Protein AF-0000000070114169 (afdb_homodimer)

Secondary structure (DSSP, 8-state):
---EEEHHHHHHHHTS-HHHHHHHTTSTTSPPPSEEETTEEEEEHHHHHHHHHHH-HHHHT----/---EEEHHHHHHHHTS-HHHHHHHTTSTTSPPPSEEETTEEEEEHHHHHHHHHHH-HHHHT----

pLDDT: mean 92.72, std 13.17, range [38.22, 98.69]

Solvent-accessible surface area (backbone atoms only — not comparable to full-atom values): 7632 Å² total; per-residue (Å²): 131,78,57,69,29,39,51,62,52,46,5,60,72,69,71,50,51,52,69,54,29,53,56,53,62,67,37,92,86,43,66,75,63,61,43,79,45,94,88,42,51,30,27,44,41,68,55,52,50,53,49,30,51,71,76,35,44,78,60,62,56,66,51,90,114,130,77,59,69,29,38,52,61,53,47,5,61,72,70,71,48,52,52,70,53,29,53,55,52,62,68,37,90,86,44,66,75,62,62,43,80,44,95,90,44,52,30,28,44,40,68,54,52,51,54,49,32,52,72,76,35,46,80,60,62,60,67,51,91,114

Orga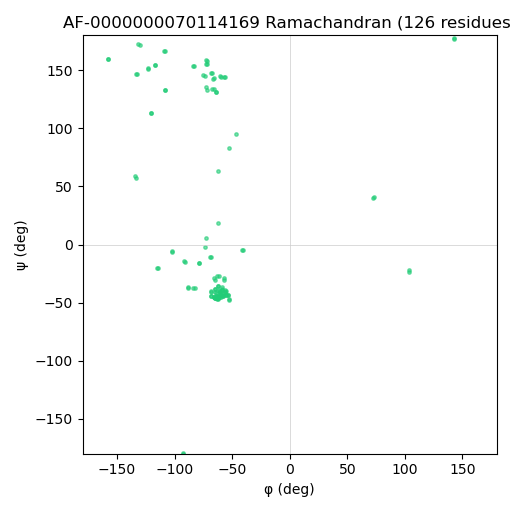nism: Actinoplanes teichomyceticus (NCBI:txid1867)

Nearest PDB structures (foldseek):
  7lwr-assembly1_A  TM=7.086E-01  e=3.289E-01  Enterobacteria phage P21
  5d90-assembly2_C  TM=6.264E-01  e=2.029E-01  Haemophilus influenzae Rd KW20
  1j9i-assembly1_A  TM=6.510E-01  e=3.525E-01  Lambdavirus lambda
  7lwr-assembly2_B  TM=7.042E-01  e=5.333E-01  Enterobacteria phage P21
  1j9i-assembly1_B  TM=6.145E-01  e=3.777E-01  Lambdavirus lambda

Structure (mmCIF, N/CA/C/O backbone):
data_AF-0000000070114169-model_v1
#
loop_
_entity.id
_entity.type
_entity.pdbx_description
1 polymer 'AlpA family transcriptional regulator'
#
loop_
_atom_site.group_PDB
_atom_site.id
_atom_site.type_symbol
_atom_site.label_atom_id
_atom_site.label_alt_id
_atom_site.label_comp_id
_atom_site.label_asym_id
_atom_site.label_entity_id
_atom_site.label_seq_id
_atom_site.pdbx_PDB_ins_code
_atom_site.Cartn_x
_atom_site.Cartn_y
_atom_site.Cartn_z
_atom_site.occupancy
_atom_site.B_iso_or_equiv
_atom_site.auth_seq_id
_atom_site.auth_comp_id
_atom_site.auth_asym_id
_atom_site.auth_atom_id
_atom_site.pdbx_PDB_model_num
ATOM 1 N N . MET A 1 1 ? 4.023 7.637 -12.648 1 55.97 1 MET A N 1
ATOM 2 C CA . MET A 1 1 ? 3.352 6.707 -11.742 1 55.97 1 MET A CA 1
ATOM 3 C C . MET A 1 1 ? 3.188 7.32 -10.359 1 55.97 1 MET A C 1
ATOM 5 O O . MET A 1 1 ? 4.02 8.125 -9.922 1 55.97 1 MET A O 1
ATOM 9 N N . GLY A 1 2 ? 1.934 7.406 -9.852 1 72.5 2 GLY A N 1
ATOM 10 C CA . GLY A 1 2 ? 1.705 8.258 -8.695 1 72.5 2 GLY A CA 1
ATOM 11 C C . GLY A 1 2 ? 2.26 7.68 -7.406 1 72.5 2 GLY A C 1
ATOM 12 O O . GLY A 1 2 ? 2.361 6.457 -7.262 1 72.5 2 GLY A O 1
ATOM 13 N N . ARG A 1 3 ? 2.9 8.469 -6.648 1 92.12 3 ARG A N 1
ATOM 14 C CA . ARG A 1 3 ? 3.447 8.117 -5.344 1 92.12 3 ARG A CA 1
ATOM 15 C C . ARG A 1 3 ? 2.344 8.031 -4.293 1 92.12 3 ARG A C 1
ATOM 17 O O . ARG A 1 3 ? 1.305 8.68 -4.422 1 92.12 3 ARG A O 1
ATOM 24 N N . LEU A 1 4 ? 2.584 7.027 -3.301 1 97.69 4 LEU A N 1
ATOM 25 C CA . LEU A 1 4 ? 1.597 6.82 -2.246 1 97.69 4 LEU A CA 1
ATOM 26 C C . LEU A 1 4 ? 2.193 7.129 -0.876 1 97.69 4 LEU A C 1
ATOM 28 O O . LEU A 1 4 ? 3.412 7.074 -0.699 1 97.69 4 LEU A O 1
ATOM 32 N N . TYR A 1 5 ? 1.341 7.4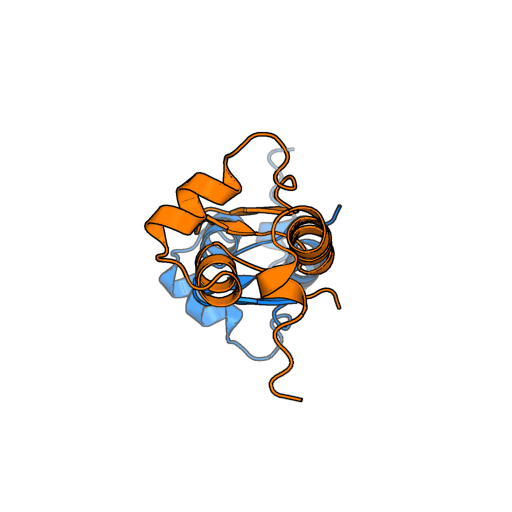77 0.004 1 98.06 5 TYR A N 1
ATOM 33 C CA . TYR A 1 5 ? 1.646 7.508 1.43 1 98.06 5 TYR A CA 1
ATOM 34 C C . TYR A 1 5 ? 0.933 6.383 2.166 1 98.06 5 TYR A C 1
ATOM 36 O O . TYR A 1 5 ? -0.234 6.09 1.89 1 98.06 5 TYR A O 1
ATOM 44 N N . GLY A 1 6 ? 1.632 5.719 2.971 1 98.38 6 GLY A N 1
ATOM 45 C CA . GLY A 1 6 ? 0.99 5.066 4.102 1 98.38 6 GLY A CA 1
ATOM 46 C C . GLY A 1 6 ? 0.99 5.914 5.359 1 98.38 6 GLY A C 1
ATOM 47 O O . GLY A 1 6 ? 1.474 7.051 5.348 1 98.38 6 GLY A O 1
ATOM 48 N N . THR A 1 7 ? 0.431 5.371 6.395 1 98.38 7 THR A N 1
ATOM 49 C CA . THR A 1 7 ? 0.332 6.09 7.66 1 98.38 7 THR A CA 1
ATOM 50 C C . THR A 1 7 ? 1.716 6.488 8.164 1 98.38 7 THR A C 1
ATOM 52 O O . THR A 1 7 ? 1.898 7.586 8.695 1 98.38 7 THR A O 1
ATOM 55 N N . SER A 1 8 ? 2.678 5.621 8.016 1 98.62 8 SER A N 1
ATOM 56 C CA . SER A 1 8 ? 4.027 5.926 8.477 1 98.62 8 SER A CA 1
ATOM 57 C C . SER A 1 8 ? 4.625 7.09 7.691 1 98.62 8 SER A C 1
ATOM 59 O O . SER A 1 8 ? 5.293 7.953 8.266 1 98.62 8 SER A O 1
ATOM 61 N N . GLU A 1 9 ? 4.508 7.094 6.43 1 98.5 9 GLU A N 1
ATOM 62 C CA . GLU A 1 9 ? 5 8.188 5.598 1 98.5 9 GLU A CA 1
ATOM 63 C C . GLU A 1 9 ? 4.312 9.508 5.953 1 98.5 9 GLU A C 1
ATOM 65 O O . GLU A 1 9 ? 4.949 10.562 5.969 1 98.5 9 GLU A O 1
ATOM 70 N N . ILE A 1 10 ? 3.008 9.422 6.195 1 98.5 10 ILE A N 1
ATOM 71 C CA . ILE A 1 10 ? 2.256 10.609 6.59 1 98.5 10 ILE A CA 1
ATOM 72 C C . ILE A 1 10 ? 2.789 11.133 7.918 1 98.5 10 ILE A C 1
ATOM 74 O O . ILE A 1 10 ? 2.967 12.344 8.086 1 98.5 10 ILE A O 1
ATOM 78 N N . ALA A 1 11 ? 2.986 10.219 8.844 1 98.69 11 ALA A N 1
ATOM 79 C CA . ALA A 1 11 ? 3.553 10.602 10.133 1 98.69 11 ALA A CA 1
ATOM 80 C C . ALA A 1 11 ? 4.855 11.375 9.953 1 98.69 11 ALA A C 1
ATOM 82 O O . ALA A 1 11 ? 5.031 12.453 10.531 1 98.69 11 ALA A O 1
ATOM 83 N N . ASP A 1 12 ? 5.738 10.883 9.125 1 98.25 12 ASP A N 1
ATOM 84 C CA . ASP A 1 12 ? 7.027 11.516 8.852 1 98.25 12 ASP A CA 1
ATOM 85 C C . ASP A 1 12 ? 6.84 12.883 8.195 1 98.25 12 ASP A C 1
ATOM 87 O O . ASP A 1 12 ? 7.504 13.852 8.57 1 98.25 12 ASP A O 1
ATOM 91 N N . ARG A 1 13 ? 5.965 12.953 7.242 1 97.44 13 ARG A N 1
ATOM 92 C CA . ARG A 1 13 ? 5.707 14.188 6.508 1 97.44 13 ARG A CA 1
ATOM 93 C C . ARG A 1 13 ? 5.18 15.273 7.441 1 97.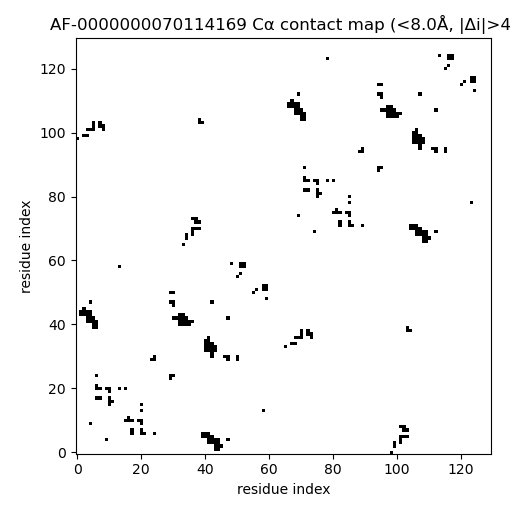44 13 ARG A C 1
ATOM 95 O O . ARG A 1 13 ? 5.531 16.453 7.297 1 97.44 13 ARG A O 1
ATOM 102 N N . LEU A 1 14 ? 4.398 14.867 8.414 1 97.62 14 LEU A N 1
ATOM 103 C CA . LEU A 1 14 ? 3.748 15.812 9.312 1 97.62 14 LEU A CA 1
ATOM 104 C C . LEU A 1 14 ? 4.613 16.062 10.547 1 97.62 14 LEU A C 1
ATOM 106 O O . LEU A 1 14 ? 4.348 17 11.312 1 97.62 14 LEU A O 1
ATOM 110 N N . GLY A 1 15 ? 5.598 15.211 10.734 1 97.75 15 GLY A N 1
ATOM 111 C CA . GLY A 1 15 ? 6.43 15.352 11.914 1 97.75 15 GLY A CA 1
ATOM 112 C C . GLY A 1 15 ? 5.727 14.938 13.195 1 97.75 15 GLY A C 1
ATOM 113 O O . GLY A 1 15 ? 5.855 15.602 14.227 1 97.75 15 GLY A O 1
ATOM 114 N N . VAL A 1 16 ? 4.996 13.891 13.07 1 98.12 16 VAL A N 1
ATOM 115 C CA . VAL A 1 16 ? 4.25 13.391 14.219 1 98.12 16 VAL A CA 1
ATOM 116 C C . VAL A 1 16 ? 4.496 11.891 14.383 1 98.12 16 VAL A C 1
ATOM 118 O O . VAL A 1 16 ? 5.117 11.258 13.523 1 98.12 16 VAL A O 1
ATOM 121 N N . THR A 1 17 ? 4.016 11.312 15.508 1 98.38 17 THR A N 1
ATOM 122 C CA . THR A 1 17 ? 4.113 9.875 15.734 1 98.38 17 THR A CA 1
ATOM 123 C C . THR A 1 17 ? 3.141 9.117 14.828 1 98.38 17 THR A C 1
ATOM 125 O O . THR A 1 17 ? 2.172 9.695 14.328 1 98.38 17 THR A O 1
ATOM 128 N N . ARG A 1 18 ? 3.354 7.98 14.594 1 98.06 18 ARG A N 1
ATOM 129 C CA . ARG A 1 18 ? 2.455 7.137 13.812 1 98.06 18 ARG A CA 1
ATOM 130 C C . ARG A 1 18 ? 1.069 7.074 14.445 1 98.06 18 ARG A C 1
ATOM 132 O O . ARG A 1 18 ? 0.06 7.008 13.742 1 98.06 18 ARG A O 1
ATOM 139 N N . GLN A 1 19 ? 1.031 7.055 15.742 1 98.62 19 GLN A N 1
ATOM 140 C CA . GLN A 1 19 ? -0.252 7.051 16.438 1 98.62 19 GLN A CA 1
ATOM 141 C C . GLN A 1 19 ? -1.058 8.305 16.109 1 98.62 19 GLN A C 1
ATOM 143 O O . GLN A 1 19 ? -2.264 8.227 15.867 1 98.62 19 GLN A O 1
ATOM 148 N N . ARG A 1 20 ? -0.375 9.375 16.156 1 98.62 20 ARG A N 1
ATOM 149 C CA . ARG A 1 20 ? -1.05 10.633 15.852 1 98.62 20 ARG A CA 1
ATOM 150 C C . ARG A 1 20 ? -1.495 10.68 14.391 1 98.62 20 ARG A C 1
ATOM 152 O O . ARG A 1 20 ? -2.594 11.148 14.086 1 98.62 20 ARG A O 1
ATOM 159 N N . ALA A 1 21 ? -0.626 10.289 13.523 1 98.56 21 ALA A N 1
ATOM 160 C CA . ALA A 1 21 ? -1.001 10.211 12.117 1 98.56 21 ALA A CA 1
ATOM 161 C C . ALA A 1 21 ? -2.256 9.359 11.93 1 98.56 21 ALA A C 1
ATOM 163 O O . ALA A 1 21 ? -3.115 9.688 11.109 1 98.56 21 ALA A O 1
ATOM 164 N N . HIS A 1 22 ? -2.314 8.25 12.617 1 98.19 22 HIS A N 1
ATOM 165 C CA . HIS A 1 22 ? -3.484 7.383 12.562 1 98.19 22 HIS A CA 1
ATOM 166 C C . HIS A 1 22 ? -4.754 8.148 12.922 1 98.19 22 HIS A C 1
ATOM 168 O O . HIS A 1 22 ? -5.785 7.988 12.266 1 98.19 22 HIS A O 1
ATOM 174 N N . VAL A 1 23 ? -4.715 8.953 13.938 1 98.44 23 VAL A N 1
ATOM 175 C CA . VAL A 1 23 ? -5.848 9.766 14.375 1 98.44 23 VAL A CA 1
ATOM 176 C C . VAL A 1 23 ? -6.195 10.789 13.297 1 98.44 23 VAL A C 1
ATOM 178 O O . VAL A 1 23 ? -7.363 10.961 12.945 1 98.44 23 VAL A O 1
ATOM 181 N N . ILE A 1 24 ? -5.191 11.438 12.781 1 98.44 24 ILE A N 1
ATOM 182 C CA . ILE A 1 24 ? -5.367 12.516 11.805 1 98.44 24 ILE A CA 1
ATOM 183 C C . ILE A 1 24 ? -6.023 11.969 10.547 1 98.44 24 ILE A C 1
ATOM 185 O O . ILE A 1 24 ? -6.973 12.555 10.023 1 98.44 24 ILE A O 1
ATOM 189 N N . THR A 1 25 ? -5.559 10.789 10.047 1 98.31 25 THR A N 1
ATOM 190 C CA . THR A 1 25 ? -6.043 10.234 8.789 1 98.31 25 THR A CA 1
ATOM 191 C C . THR A 1 25 ? -7.492 9.766 8.922 1 98.31 25 THR A C 1
ATOM 193 O O . THR A 1 25 ? -8.148 9.461 7.926 1 98.31 25 THR A O 1
ATOM 196 N N . ARG A 1 26 ? -7.992 9.719 10.07 1 97.56 26 ARG A N 1
ATOM 197 C CA . ARG A 1 26 ? -9.359 9.25 10.297 1 97.56 26 ARG A CA 1
ATOM 198 C C . ARG A 1 26 ? -10.305 10.43 10.523 1 97.56 26 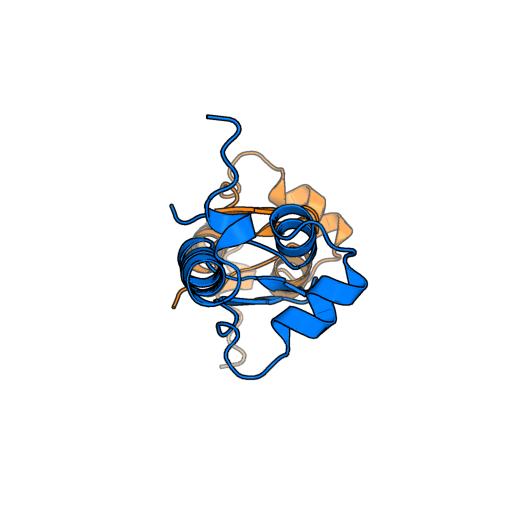ARG A C 1
ATOM 200 O O . ARG A 1 26 ? -11.516 10.242 10.641 1 97.56 26 ARG A O 1
ATOM 207 N N . GLN A 1 27 ? -9.82 11.594 10.594 1 96.94 27 GLN A N 1
ATOM 208 C CA . GLN A 1 27 ? -10.641 12.773 10.836 1 96.94 27 GLN A CA 1
ATOM 209 C C . GLN A 1 27 ? -11.477 13.133 9.609 1 96.94 27 GLN A C 1
ATOM 211 O O . GLN A 1 27 ? -11.062 12.867 8.477 1 96.94 27 GLN A O 1
ATOM 216 N N . LYS A 1 28 ? -12.602 13.844 9.969 1 96.69 28 LYS A N 1
ATOM 217 C CA . LYS A 1 28 ? -13.406 14.398 8.883 1 96.69 28 LYS A CA 1
ATOM 218 C C . LYS A 1 28 ? -12.609 15.438 8.094 1 96.69 28 LYS A C 1
ATOM 220 O O . LYS A 1 28 ? -11.938 16.281 8.68 1 96.69 28 LYS A O 1
ATOM 225 N N . GLY A 1 29 ? -12.57 15.375 6.789 1 97.06 29 GLY A N 1
ATOM 226 C CA . GLY A 1 29 ? -11.867 16.328 5.949 1 97.06 29 GLY A CA 1
ATOM 227 C C . GLY A 1 29 ? -10.562 15.797 5.398 1 97.06 29 GLY A C 1
ATOM 228 O O . GLY A 1 29 ? -10.008 16.344 4.445 1 97.06 29 GLY A O 1
ATOM 229 N N . PHE A 1 30 ? -10.102 14.789 6.152 1 98.62 30 PHE A N 1
ATOM 230 C CA . PHE A 1 30 ? -8.93 14.148 5.574 1 98.62 30 PHE A CA 1
ATOM 231 C C . PHE A 1 30 ? -9.289 13.398 4.301 1 98.62 30 PHE A C 1
ATOM 233 O O . PHE A 1 30 ? -10.383 12.828 4.199 1 98.62 30 PHE A O 1
ATOM 240 N N . PRO A 1 31 ? -8.367 13.352 3.383 1 98 31 PRO A N 1
ATOM 241 C CA . PRO A 1 31 ? -8.656 12.664 2.121 1 98 31 PRO A CA 1
ATOM 242 C C . PRO A 1 31 ? -9.07 11.211 2.32 1 98 31 PRO A C 1
ATOM 244 O O . PRO A 1 31 ? -8.539 10.531 3.201 1 98 31 PRO A O 1
ATOM 247 N N . GLU A 1 32 ? -9.953 10.789 1.519 1 97.06 32 GLU A N 1
ATOM 248 C CA . GLU A 1 32 ? -10.258 9.359 1.516 1 97.06 32 GLU A CA 1
ATOM 249 C C . GLU A 1 32 ? -9.062 8.547 1.02 1 97.06 32 GLU A C 1
ATOM 251 O O . GLU A 1 32 ? -8.352 8.969 0.109 1 97.06 32 GLU A O 1
ATOM 256 N N . PRO A 1 33 ? -8.891 7.359 1.65 1 97.06 33 PRO A N 1
ATOM 257 C CA . PRO A 1 33 ? -7.793 6.523 1.152 1 97.06 33 PRO A CA 1
ATOM 258 C C . PRO A 1 33 ? -7.961 6.145 -0.318 1 97.06 33 PRO A C 1
ATOM 260 O O . PRO A 1 33 ? -9.086 5.973 -0.79 1 97.06 33 PRO A O 1
ATOM 263 N N . TYR A 1 34 ? -6.836 6.078 -0.993 1 95.5 34 TYR A N 1
ATOM 264 C CA . TYR A 1 34 ? -6.785 5.551 -2.352 1 95.5 34 TYR A CA 1
ATOM 265 C C . TYR A 1 34 ? -7.152 4.074 -2.375 1 95.5 34 TYR A C 1
ATOM 267 O O . TYR A 1 34 ? -7.84 3.613 -3.289 1 95.5 34 TYR A O 1
ATOM 275 N N . ASP A 1 35 ? -6.719 3.301 -1.363 1 96.19 35 ASP A N 1
ATOM 276 C CA . ASP A 1 35 ? -7.039 1.889 -1.174 1 96.19 35 ASP A CA 1
ATOM 277 C C . ASP A 1 35 ? -6.855 1.474 0.284 1 96.19 35 ASP A C 1
ATOM 279 O O . ASP A 1 35 ? -6.18 2.164 1.05 1 96.19 35 ASP A O 1
ATOM 283 N N . GLU A 1 36 ? -7.512 0.359 0.624 1 96.81 36 GLU A N 1
ATOM 284 C CA . GLU A 1 36 ? -7.391 -0.257 1.942 1 96.81 36 GLU A CA 1
ATOM 285 C C . GLU A 1 36 ? -6.863 -1.685 1.839 1 96.81 36 GLU A C 1
ATOM 287 O O . GLU A 1 36 ? -7.559 -2.576 1.345 1 96.81 36 GLU A O 1
ATOM 292 N N . LEU A 1 37 ? -5.66 -1.862 2.354 1 97.19 37 LEU A N 1
ATOM 293 C CA . LEU A 1 37 ? -4.996 -3.16 2.295 1 97.19 37 LEU A CA 1
ATOM 294 C C . LEU A 1 37 ? -4.945 -3.807 3.674 1 97.19 37 LEU A C 1
ATOM 296 O O . LEU A 1 37 ? -5.156 -3.137 4.688 1 97.19 37 LEU A O 1
ATOM 300 N N . VAL A 1 38 ? -4.633 -5.062 3.684 1 97.12 38 VAL A N 1
ATOM 301 C CA . VAL A 1 38 ? -4.461 -5.781 4.941 1 97.12 38 VAL A CA 1
ATOM 302 C C . VAL A 1 38 ? -3.422 -5.066 5.805 1 97.12 38 VAL A C 1
ATOM 304 O O . VAL A 1 38 ? -3.615 -4.902 7.012 1 97.12 38 VAL A O 1
ATOM 307 N N . MET A 1 39 ? -2.379 -4.578 5.203 1 96.38 39 MET A N 1
ATOM 308 C CA . MET A 1 39 ? -1.284 -3.949 5.934 1 96.38 39 MET A CA 1
ATOM 309 C C . MET A 1 39 ? -1.648 -2.525 6.34 1 96.38 39 MET A C 1
ATOM 311 O O . MET A 1 39 ? -0.953 -1.907 7.148 1 96.38 39 MET A O 1
ATOM 315 N N . GLY A 1 40 ? -2.695 -1.982 5.723 1 96.69 40 GLY A N 1
ATOM 316 C CA . GLY A 1 40 ? -3.133 -0.641 6.074 1 96.69 40 GLY A CA 1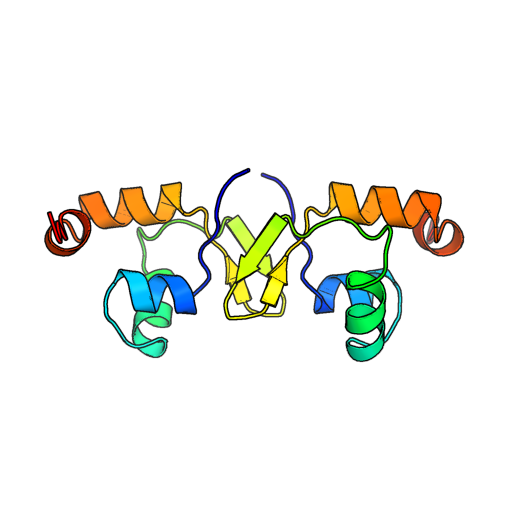
ATOM 317 C C . GLY A 1 40 ? -3.617 0.161 4.883 1 96.69 40 GLY A C 1
ATOM 318 O O . GLY A 1 40 ? -3.531 -0.3 3.74 1 96.69 40 GLY A O 1
ATOM 319 N N . SER A 1 41 ? -4.066 1.335 5.137 1 97.5 41 SER A N 1
ATOM 320 C CA . SER A 1 41 ? -4.578 2.229 4.102 1 97.5 41 SER A CA 1
ATOM 321 C C . SER A 1 41 ? -3.447 2.994 3.422 1 97.5 41 SER A C 1
ATOM 323 O O . SER A 1 41 ? -2.4 3.234 4.031 1 97.5 41 SER A O 1
ATOM 325 N N . VAL A 1 42 ? -3.719 3.373 2.16 1 97.94 42 VAL A N 1
ATOM 326 C CA . VAL A 1 42 ? -2.758 4.168 1.404 1 97.94 42 VAL A CA 1
ATOM 327 C C . VAL A 1 42 ? -3.471 5.34 0.73 1 97.94 42 VAL A C 1
ATOM 329 O O . VAL A 1 42 ? -4.652 5.242 0.395 1 97.94 42 VAL A O 1
ATOM 332 N N . TRP A 1 43 ? -2.793 6.41 0.614 1 98.12 43 TRP A N 1
ATOM 333 C CA . TRP A 1 43 ? -3.311 7.641 0.022 1 98.12 43 TRP A CA 1
ATOM 334 C C . TRP A 1 43 ? -2.438 8.094 -1.144 1 98.12 43 TRP A C 1
ATOM 336 O O . TRP A 1 43 ? -1.224 7.875 -1.138 1 98.12 43 TRP A O 1
ATOM 346 N N . ARG A 1 44 ? -3.08 8.773 -2.092 1 97 44 ARG A N 1
ATOM 347 C CA . ARG A 1 44 ? -2.273 9.492 -3.07 1 97 44 ARG A CA 1
ATOM 348 C C . ARG A 1 44 ? -1.494 10.625 -2.412 1 97 44 ARG A C 1
ATOM 350 O O . ARG A 1 44 ? -2.053 11.398 -1.627 1 97 44 ARG A O 1
ATOM 357 N N . VAL A 1 45 ? -0.247 10.672 -2.781 1 97.44 45 VAL A N 1
ATOM 358 C CA . VAL A 1 45 ? 0.574 11.75 -2.229 1 97.44 45 VAL A CA 1
ATOM 359 C C . VAL A 1 45 ? -0.06 13.102 -2.549 1 97.44 45 VAL A C 1
ATOM 361 O O . VAL A 1 45 ? -0.138 13.977 -1.684 1 97.44 45 VAL A O 1
ATOM 364 N N . GLU A 1 46 ? -0.564 13.227 -3.754 1 96.81 46 GLU A N 1
ATOM 365 C CA . GLU A 1 46 ? -1.123 14.5 -4.203 1 96.81 46 GLU A CA 1
ATOM 366 C C . GLU A 1 46 ? -2.305 14.922 -3.334 1 96.81 46 GLU A C 1
ATOM 368 O O . GLU A 1 46 ? -2.48 16.109 -3.049 1 96.81 46 GLU A O 1
ATOM 373 N N . ASP A 1 47 ? -3.084 13.992 -2.979 1 97.25 47 ASP A N 1
ATOM 374 C CA . ASP A 1 47 ? -4.262 14.289 -2.168 1 97.25 47 ASP A CA 1
ATOM 375 C C . ASP A 1 47 ? -3.865 14.727 -0.762 1 97.25 47 ASP A C 1
ATOM 377 O O . ASP A 1 47 ? -4.414 15.695 -0.23 1 97.25 47 ASP A O 1
ATOM 381 N N . VAL A 1 48 ? -2.916 14.008 -0.198 1 98 48 VAL A N 1
ATOM 382 C CA . VAL A 1 48 ? -2.482 14.32 1.159 1 98 48 VAL A CA 1
ATOM 383 C C . VAL A 1 48 ? -1.747 15.656 1.171 1 98 48 VAL A C 1
ATOM 385 O O . VAL A 1 48 ? -1.952 16.484 2.068 1 98 48 VAL A O 1
ATOM 388 N N . GLU A 1 49 ? -0.927 15.898 0.161 1 97.5 49 GLU A N 1
ATOM 389 C CA . GLU A 1 49 ? -0.202 17.172 0.085 1 97.5 49 GLU A CA 1
ATOM 390 C C . GLU A 1 49 ? -1.159 18.344 -0.084 1 97.5 49 GLU A C 1
ATOM 392 O O . GLU A 1 49 ? -0.928 19.422 0.465 1 97.5 49 GLU A O 1
ATOM 397 N N . ALA A 1 50 ? -2.18 18.203 -0.903 1 97.75 50 ALA A N 1
ATOM 398 C CA . ALA A 1 50 ? -3.191 19.25 -1.042 1 97.75 50 ALA A CA 1
ATOM 399 C C . ALA A 1 50 ? -3.846 19.562 0.301 1 97.75 50 ALA A C 1
ATOM 401 O O . ALA A 1 50 ? -4.062 20.719 0.636 1 97.75 50 ALA A O 1
ATOM 402 N N . TRP A 1 51 ? -4.18 18.5 1.024 1 98.5 51 TRP A N 1
ATOM 403 C CA . TRP A 1 51 ? -4.75 18.656 2.357 1 98.5 51 TRP A CA 1
ATOM 404 C C . TRP A 1 51 ? -3.787 19.391 3.283 1 98.5 51 TRP A C 1
ATOM 406 O O . TRP A 1 51 ? -4.195 20.266 4.043 1 98.5 51 TRP A O 1
ATOM 416 N N . ILE A 1 52 ? -2.51 19.062 3.248 1 97.38 52 ILE A N 1
ATOM 417 C CA . ILE A 1 52 ? -1.506 19.688 4.102 1 97.38 52 ILE A CA 1
ATOM 418 C C . ILE A 1 52 ? -1.416 21.188 3.781 1 97.38 52 ILE A C 1
ATOM 420 O O . ILE A 1 52 ? -1.374 22.016 4.688 1 97.38 52 ILE A O 1
ATOM 424 N N . ARG A 1 53 ? -1.355 21.516 2.504 1 96.81 53 ARG A N 1
ATOM 425 C CA . ARG A 1 53 ? -1.266 22.906 2.088 1 96.81 53 ARG A CA 1
ATOM 426 C C . ARG A 1 53 ? -2.436 23.719 2.637 1 96.81 53 ARG A C 1
ATOM 428 O O . ARG A 1 53 ? -2.273 24.891 3 1 96.81 53 ARG A O 1
ATOM 435 N N . GLU A 1 54 ? -3.545 23.062 2.807 1 96.62 54 GLU A N 1
ATOM 436 C CA . GLU A 1 54 ? -4.762 23.75 3.24 1 96.62 54 GLU A CA 1
ATOM 437 C C . GLU A 1 54 ? -4.844 23.812 4.762 1 96.62 54 GLU A C 1
ATOM 439 O O . GLU A 1 54 ? -5.254 24.828 5.32 1 96.62 54 GLU A O 1
ATOM 444 N N . HIS A 1 55 ? -4.406 22.75 5.441 1 96.06 55 HIS A N 1
ATOM 445 C CA . HIS A 1 55 ? -4.734 22.625 6.859 1 96.06 55 HIS A CA 1
ATOM 446 C C . HIS A 1 55 ? -3.484 22.719 7.727 1 96.06 55 HIS A C 1
ATOM 448 O O . HIS A 1 55 ? -3.578 22.922 8.938 1 96.06 55 HIS A O 1
ATOM 454 N N . ARG A 1 56 ? -2.381 22.469 7.074 1 94.25 56 ARG A N 1
ATOM 455 C CA . ARG A 1 56 ? -1.094 22.547 7.758 1 94.25 56 ARG A CA 1
ATOM 456 C C . ARG A 1 56 ? -0.072 23.312 6.93 1 94.25 56 ARG A C 1
ATOM 458 O O . ARG A 1 56 ? 1.01 22.797 6.637 1 94.25 56 ARG A O 1
ATOM 465 N N . PRO A 1 57 ? -0.365 24.516 6.633 1 93.31 57 PRO A N 1
ATOM 466 C CA . PRO A 1 57 ? 0.475 25.266 5.699 1 93.31 57 PRO A CA 1
ATOM 467 C C . PRO A 1 57 ? 1.896 25.469 6.219 1 93.31 57 PRO A C 1
ATOM 469 O O . PRO A 1 57 ? 2.836 25.594 5.426 1 93.31 57 PRO A O 1
ATOM 472 N N . GLU A 1 58 ? 2.07 25.484 7.523 1 92.88 58 GLU A N 1
ATOM 473 C CA . GLU A 1 58 ? 3.396 25.641 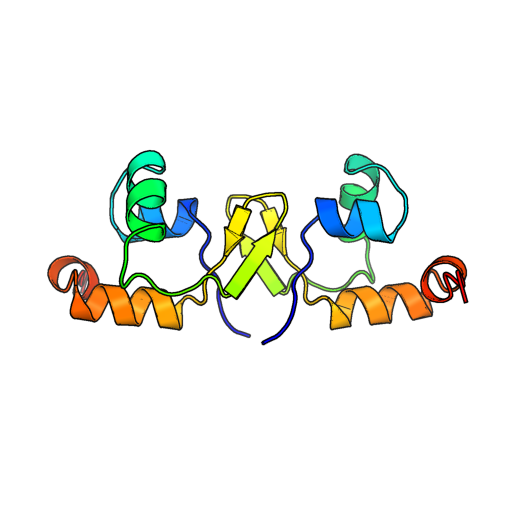8.109 1 92.88 58 GLU A CA 1
ATOM 474 C C . GLU A 1 58 ? 4.301 24.453 7.777 1 92.88 58 GLU A C 1
ATOM 476 O O . GLU A 1 58 ? 5.527 24.594 7.777 1 92.88 58 GLU A O 1
ATOM 481 N N . ILE A 1 59 ? 3.701 23.375 7.629 1 91.19 59 ILE A N 1
ATOM 482 C CA . ILE A 1 59 ? 4.434 22.156 7.305 1 91.19 59 ILE A CA 1
ATOM 483 C C . ILE A 1 59 ? 4.703 22.094 5.801 1 91.19 59 ILE A C 1
ATOM 485 O O . ILE A 1 59 ? 5.766 21.641 5.371 1 91.19 59 ILE A O 1
ATOM 489 N N . ALA A 1 60 ? 3.711 22.562 4.949 1 87.69 60 ALA A N 1
ATOM 490 C CA . ALA A 1 60 ? 3.814 22.5 3.492 1 87.69 60 ALA A CA 1
ATOM 491 C C . ALA A 1 60 ? 5.047 23.25 2.996 1 87.69 60 ALA A C 1
ATOM 493 O O . ALA A 1 60 ? 5.684 22.828 2.023 1 87.69 60 ALA A O 1
ATOM 494 N N . GLU A 1 61 ? 5.176 24.438 3.658 1 74.88 61 GLU A N 1
ATOM 495 C CA . GLU A 1 61 ? 6.27 25.328 3.285 1 74.88 61 GLU A CA 1
ATOM 496 C C . GLU A 1 61 ? 7.613 24.797 3.766 1 74.88 61 GLU A C 1
ATOM 498 O O . GLU A 1 61 ? 8.625 25.484 3.713 1 74.88 61 GLU A O 1
ATOM 503 N N . ASP A 1 62 ? 7.766 23.625 4.332 1 55.5 62 ASP A N 1
ATOM 504 C CA . ASP A 1 62 ? 9.062 23.359 4.938 1 55.5 62 ASP A CA 1
ATOM 505 C C . ASP A 1 62 ? 10.203 23.75 3.998 1 55.5 62 ASP A C 1
ATOM 507 O O . ASP A 1 62 ? 10.414 23.125 2.963 1 55.5 62 ASP A O 1
ATOM 511 N N . PRO A 1 63 ? 10.672 24.938 4.195 1 51.84 63 PRO A N 1
ATOM 512 C CA . PRO A 1 63 ? 11.742 25.734 3.59 1 51.84 63 PRO A CA 1
ATOM 513 C C . PRO A 1 63 ? 13.125 25.109 3.773 1 51.84 63 PRO A C 1
ATOM 515 O O . PRO A 1 63 ? 13.625 25.031 4.898 1 51.84 63 PRO A O 1
ATOM 518 N N . GLU A 1 64 ? 13.516 24.062 4.035 1 49.09 64 GLU A N 1
ATOM 519 C CA . GLU A 1 64 ? 14.969 24.188 3.998 1 49.09 64 GLU A CA 1
ATOM 520 C C . GLU A 1 64 ? 15.422 25.031 2.805 1 49.09 64 GLU A C 1
ATOM 522 O O . GLU A 1 64 ? 16.609 25.281 2.631 1 49.09 64 GLU A O 1
ATOM 527 N N . SER A 1 65 ? 14.492 25.516 1.824 1 38.22 65 SER A N 1
ATOM 528 C CA . SER A 1 65 ? 15.125 26.547 1.009 1 38.22 65 SER A CA 1
ATOM 529 C C . SER A 1 65 ? 15.18 27.875 1.753 1 38.22 65 SER A C 1
ATOM 531 O O . SER A 1 65 ? 14.25 28.219 2.48 1 38.22 65 SER A O 1
ATOM 533 N N . MET B 1 1 ? -10.688 4.281 -9.883 1 55.41 1 MET B N 1
ATOM 534 C CA . MET B 1 1 ? -9.508 4.348 -9.031 1 55.41 1 MET B CA 1
ATOM 535 C C . MET B 1 1 ? -8.859 2.975 -8.898 1 55.41 1 MET B C 1
ATOM 537 O O . MET B 1 1 ? -9.547 1.953 -8.922 1 55.41 1 MET B O 1
ATOM 541 N N . GLY B 1 2 ? -7.57 2.867 -9.273 1 71.88 2 GLY B N 1
ATOM 542 C CA . GLY B 1 2 ? -7.016 1.535 -9.461 1 71.88 2 GLY B CA 1
ATOM 543 C C . GLY B 1 2 ? -6.801 0.795 -8.148 1 71.88 2 GLY B C 1
ATOM 544 O O . GLY B 1 2 ? -6.574 1.416 -7.109 1 71.88 2 GLY B O 1
ATOM 545 N N . ARG B 1 3 ? -7.215 -0.393 -8.086 1 92.06 3 ARG B N 1
ATOM 546 C CA . ARG B 1 3 ? -7.035 -1.28 -6.941 1 92.06 3 ARG B CA 1
ATOM 547 C C . ARG B 1 3 ? -5.594 -1.765 -6.844 1 92.06 3 ARG B C 1
ATOM 549 O O . ARG B 1 3 ? -4.891 -1.844 -7.852 1 92.06 3 ARG B O 1
ATOM 556 N N . LEU B 1 4 ? -5.137 -1.929 -5.496 1 97.69 4 LEU B N 1
ATOM 557 C CA . LEU B 1 4 ? -3.766 -2.371 -5.254 1 97.69 4 LEU B CA 1
ATOM 558 C C . LEU B 1 4 ? -3.748 -3.721 -4.543 1 97.69 4 LEU B C 1
ATOM 560 O O . LEU B 1 4 ? -4.715 -4.086 -3.869 1 97.69 4 LEU B O 1
ATOM 564 N N . TYR B 1 5 ? -2.699 -4.406 -4.742 1 98 5 TYR B N 1
ATOM 565 C CA . TYR B 1 5 ? -2.346 -5.562 -3.924 1 98 5 TYR B CA 1
ATOM 566 C C . TYR B 1 5 ? -1.152 -5.246 -3.029 1 98 5 TYR B C 1
ATOM 568 O O . TYR B 1 5 ? -0.193 -4.605 -3.465 1 98 5 TYR B O 1
ATOM 576 N N . GLY B 1 6 ? -1.268 -5.582 -1.829 1 98.31 6 GLY B N 1
ATOM 577 C CA . GLY B 1 6 ? -0.069 -5.875 -1.059 1 98.31 6 GLY B CA 1
ATOM 578 C C . GLY B 1 6 ? 0.301 -7.348 -1.068 1 98.31 6 GLY B C 1
ATOM 579 O O . GLY B 1 6 ? -0.371 -8.156 -1.708 1 98.31 6 GLY B O 1
ATOM 580 N N . THR B 1 7 ? 1.374 -7.66 -0.373 1 98.38 7 THR B N 1
ATOM 581 C CA . THR B 1 7 ? 1.86 -9.031 -0.328 1 98.38 7 THR B CA 1
ATOM 582 C C . THR B 1 7 ? 0.792 -9.969 0.235 1 98.38 7 THR B C 1
ATOM 584 O O . THR B 1 7 ? 0.628 -11.094 -0.244 1 98.38 7 THR B O 1
ATOM 587 N N . SER B 1 8 ? 0.081 -9.516 1.234 1 98.62 8 SER B N 1
ATOM 588 C CA . SER B 1 8 ? -0.962 -10.352 1.823 1 98.62 8 SER B CA 1
ATOM 589 C C . SER B 1 8 ? -2.08 -10.625 0.823 1 98.62 8 SER B C 1
ATOM 591 O O . SER B 1 8 ? -2.594 -11.742 0.754 1 98.62 8 SER B O 1
ATOM 593 N N . GLU B 1 9 ? -2.549 -9.664 0.134 1 98.44 9 GLU B N 1
ATOM 594 C CA . GLU B 1 9 ? -3.58 -9.836 -0.884 1 98.44 9 GLU B CA 1
ATOM 595 C C . GLU B 1 9 ? -3.107 -10.773 -1.991 1 98.44 9 GLU B C 1
ATOM 597 O O . GLU B 1 9 ? -3.883 -11.594 -2.494 1 98.44 9 GLU B O 1
ATOM 602 N N . ILE B 1 10 ? -1.835 -10.617 -2.385 1 98.5 10 ILE B N 1
ATOM 603 C CA . ILE B 1 10 ? -1.263 -11.492 -3.404 1 98.5 10 ILE B CA 1
ATOM 604 C C . ILE B 1 10 ? -1.255 -12.93 -2.902 1 98.5 10 ILE B C 1
ATOM 606 O O . ILE B 1 10 ? -1.601 -13.852 -3.643 1 98.5 10 ILE B O 1
ATOM 610 N N . ALA B 1 11 ? -0.815 -13.078 -1.663 1 98.69 11 ALA B N 1
ATOM 611 C CA . ALA B 1 11 ? -0.821 -14.406 -1.06 1 98.69 11 ALA B CA 1
ATOM 612 C C . ALA B 1 11 ? -2.203 -15.047 -1.156 1 98.69 11 ALA B C 1
ATOM 614 O O . ALA B 1 11 ? -2.334 -16.188 -1.596 1 98.69 11 ALA B O 1
ATOM 615 N N . ASP B 1 12 ? -3.234 -14.32 -0.806 1 98.25 12 ASP B N 1
ATOM 616 C CA . ASP B 1 12 ? -4.613 -14.797 -0.849 1 98.25 12 ASP B CA 1
ATOM 617 C C . ASP B 1 12 ? -5.035 -15.125 -2.279 1 98.25 12 ASP B C 1
ATOM 619 O O . ASP B 1 12 ? -5.66 -16.156 -2.525 1 98.25 12 ASP B O 1
ATOM 623 N N . ARG B 1 13 ? -4.719 -14.281 -3.203 1 97.38 13 ARG B N 1
ATOM 624 C CA . ARG B 1 13 ? -5.082 -14.453 -4.605 1 97.38 13 ARG B CA 1
ATOM 625 C C . ARG B 1 13 ? -4.449 -15.711 -5.184 1 97.38 13 ARG B C 1
ATOM 627 O O . ARG B 1 13 ? -5.078 -16.422 -5.977 1 97.38 13 ARG B O 1
ATOM 634 N N . LEU B 1 14 ? -3.252 -16 -4.738 1 97.62 14 LEU B N 1
ATOM 635 C CA . LEU B 1 14 ? -2.49 -17.125 -5.281 1 97.62 14 LEU B CA 1
ATOM 636 C C . LEU B 1 14 ? -2.758 -18.391 -4.484 1 97.62 14 LEU B C 1
ATOM 638 O O . LEU B 1 14 ? -2.385 -19.484 -4.914 1 97.62 14 LEU B O 1
ATOM 642 N N . GLY B 1 15 ? -3.338 -18.219 -3.316 1 97.69 15 GLY B N 1
ATOM 643 C CA . GLY B 1 15 ? -3.572 -19.375 -2.471 1 97.69 15 GLY B CA 1
ATOM 644 C C . GLY B 1 15 ? -2.305 -19.922 -1.836 1 97.69 15 GLY B C 1
ATOM 645 O O . GLY B 1 15 ? -2.109 -21.125 -1.769 1 97.69 15 GLY B O 1
ATOM 646 N N . VAL B 1 16 ? -1.5 -19.016 -1.425 1 98.06 16 VAL B N 1
ATOM 647 C CA . VAL B 1 16 ? -0.234 -19.406 -0.81 1 98.06 16 VAL B CA 1
ATOM 648 C C . VAL B 1 16 ? -0.045 -18.641 0.501 1 98.06 16 VAL B C 1
ATOM 650 O O . VAL B 1 16 ? -0.826 -17.75 0.824 1 98.06 16 VAL B O 1
ATOM 653 N N . THR B 1 17 ? 1.001 -19 1.271 1 98.38 17 THR B N 1
ATOM 654 C CA . THR B 1 17 ? 1.329 -18.281 2.5 1 98.38 17 THR B CA 1
ATOM 655 C C . THR B 1 17 ? 1.939 -16.922 2.188 1 98.38 17 THR B C 1
ATOM 657 O O . THR B 1 17 ? 2.434 -16.703 1.08 1 98.38 17 THR B O 1
ATOM 660 N N . ARG B 1 18 ? 1.892 -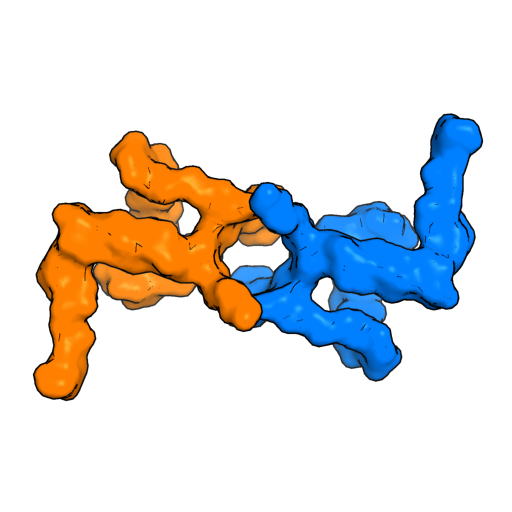16.094 3.029 1 97.94 18 ARG B N 1
ATOM 661 C CA . ARG B 1 18 ? 2.512 -14.781 2.875 1 97.94 18 ARG B CA 1
ATOM 662 C C . ARG B 1 18 ? 4.008 -14.914 2.621 1 97.94 18 ARG B C 1
ATOM 664 O O . ARG B 1 18 ? 4.59 -14.117 1.878 1 97.94 18 ARG B O 1
ATOM 671 N N . GLN B 1 19 ? 4.621 -15.844 3.27 1 98.56 19 GLN B N 1
ATOM 672 C CA . GLN B 1 19 ? 6.047 -16.078 3.053 1 98.56 19 GLN B CA 1
ATOM 673 C C . GLN B 1 19 ? 6.328 -16.438 1.599 1 98.56 19 GLN B C 1
ATOM 675 O O . GLN B 1 19 ? 7.293 -15.953 1.004 1 98.56 19 GLN B O 1
ATOM 680 N N . ARG B 1 20 ? 5.527 -17.297 1.115 1 98.62 20 ARG B N 1
ATOM 681 C CA . ARG B 1 20 ? 5.703 -17.703 -0.273 1 98.62 20 ARG B CA 1
ATOM 682 C C . ARG B 1 20 ? 5.434 -16.547 -1.229 1 98.62 20 ARG B C 1
ATOM 684 O O . ARG B 1 20 ? 6.152 -16.375 -2.215 1 98.62 20 ARG B O 1
ATOM 691 N N . ALA B 1 21 ? 4.375 -15.844 -0.971 1 98.56 21 ALA B N 1
ATOM 692 C CA . ALA B 1 21 ? 4.094 -14.656 -1.777 1 98.56 21 ALA B CA 1
ATOM 693 C C . ALA B 1 21 ? 5.285 -13.711 -1.792 1 98.56 21 ALA B C 1
ATOM 695 O O . ALA B 1 21 ? 5.602 -13.109 -2.824 1 98.56 21 ALA B O 1
ATOM 696 N N . HIS B 1 22 ? 5.871 -13.516 -0.652 1 98.19 22 HIS B N 1
ATOM 697 C CA . HIS B 1 22 ? 7.055 -12.672 -0.548 1 98.19 22 HIS B CA 1
ATOM 698 C C . HIS B 1 22 ? 8.156 -13.141 -1.499 1 98.19 22 HIS B C 1
ATOM 700 O O . HIS B 1 22 ? 8.789 -12.32 -2.166 1 98.19 22 HIS B O 1
ATOM 706 N N . VAL B 1 23 ? 8.383 -14.414 -1.581 1 98.38 23 VAL B N 1
ATOM 707 C CA . VAL B 1 23 ? 9.383 -14.992 -2.469 1 98.38 23 VAL B CA 1
ATOM 708 C C . VAL B 1 23 ? 8.984 -14.758 -3.924 1 98.38 23 VAL B C 1
ATOM 710 O O . VAL B 1 23 ? 9.812 -14.344 -4.742 1 98.38 23 VAL B O 1
ATOM 713 N N . ILE B 1 24 ? 7.75 -15 -4.215 1 98.38 24 ILE B N 1
ATOM 714 C CA . ILE B 1 24 ? 7.242 -14.906 -5.582 1 98.38 24 ILE B CA 1
ATOM 715 C C . ILE B 1 24 ? 7.379 -13.477 -6.086 1 98.38 24 ILE B C 1
ATOM 717 O O . ILE B 1 24 ? 7.848 -13.25 -7.203 1 98.38 24 ILE B O 1
ATOM 721 N N . THR B 1 25 ? 7.004 -12.453 -5.262 1 98.31 25 THR B N 1
ATOM 722 C CA . THR B 1 25 ? 6.996 -11.055 -5.68 1 98.31 25 THR B CA 1
ATOM 723 C C . THR B 1 25 ? 8.414 -10.547 -5.906 1 98.31 25 THR B C 1
ATOM 725 O O . THR B 1 25 ? 8.617 -9.469 -6.457 1 98.31 25 THR B O 1
ATOM 728 N N . ARG B 1 26 ? 9.367 -11.258 -5.535 1 97.5 26 ARG B N 1
ATOM 729 C CA . ARG B 1 26 ? 10.758 -10.836 -5.68 1 97.5 26 ARG B CA 1
ATOM 730 C C . ARG B 1 26 ? 11.422 -11.531 -6.863 1 97.5 26 ARG B C 1
ATOM 732 O O . ARG B 1 26 ? 12.57 -11.227 -7.207 1 97.5 26 ARG B O 1
ATOM 739 N N . GLN B 1 27 ? 10.797 -12.43 -7.477 1 96.94 27 GLN B N 1
ATOM 740 C CA . GLN B 1 27 ? 11.359 -13.18 -8.602 1 96.94 27 GLN B CA 1
ATOM 741 C C . GLN B 1 27 ? 11.461 -12.305 -9.844 1 96.94 27 GLN B C 1
ATOM 743 O O . GLN B 1 27 ? 10.664 -11.375 -10.031 1 96.94 27 GLN B O 1
ATOM 748 N N . LYS B 1 28 ? 12.438 -12.781 -10.695 1 96.69 28 LYS B N 1
ATOM 749 C CA . LYS B 1 28 ? 12.523 -12.141 -12 1 96.69 28 LYS B CA 1
ATOM 750 C C . LYS B 1 28 ? 11.258 -12.375 -12.82 1 96.69 28 LYS B C 1
ATOM 752 O O . LYS B 1 28 ? 10.75 -13.5 -12.867 1 96.69 28 LYS B O 1
ATOM 757 N N . GLY B 1 29 ? 10.672 -11.359 -13.414 1 97.06 29 GLY B N 1
ATOM 758 C CA . GLY B 1 29 ? 9.477 -11.484 -14.234 1 97.06 29 GLY B CA 1
ATOM 759 C C . GLY B 1 29 ? 8.219 -11.023 -13.523 1 97.06 29 GLY B C 1
ATOM 760 O O . GLY B 1 29 ? 7.191 -10.781 -14.164 1 97.06 29 GLY B O 1
ATOM 761 N N . PHE B 1 30 ? 8.352 -11.078 -12.195 1 98.56 30 PHE B N 1
ATOM 762 C CA . PHE B 1 30 ? 7.211 -10.508 -11.492 1 98.56 30 PHE B CA 1
ATOM 763 C C . PHE B 1 30 ? 7.141 -9 -11.711 1 98.56 30 PHE B C 1
ATOM 765 O O . PHE B 1 30 ? 8.172 -8.328 -11.812 1 98.56 30 PHE B O 1
ATOM 772 N N . PRO B 1 31 ? 5.945 -8.477 -11.734 1 98.06 31 PRO B N 1
ATOM 773 C CA . PRO B 1 31 ? 5.789 -7.039 -11.969 1 98.06 31 PRO B CA 1
ATOM 774 C C . PRO B 1 31 ? 6.562 -6.188 -10.969 1 98.06 31 PRO B C 1
ATOM 776 O O . PRO B 1 31 ? 6.637 -6.539 -9.789 1 98.06 31 PRO B O 1
ATOM 779 N N . GLU B 1 32 ? 7.066 -5.121 -11.422 1 97 32 GLU B N 1
ATOM 780 C CA . GLU B 1 32 ? 7.645 -4.16 -10.492 1 97 32 GLU B CA 1
ATOM 781 C C . GLU B 1 32 ? 6.566 -3.539 -9.602 1 97 32 GLU B C 1
ATOM 783 O O . GLU B 1 32 ? 5.453 -3.279 -10.055 1 97 32 GLU B O 1
ATOM 788 N N . PRO B 1 33 ? 6.953 -3.322 -8.328 1 97.06 33 PRO B N 1
ATOM 789 C CA . PRO B 1 33 ? 5.969 -2.666 -7.465 1 97.06 33 PRO B CA 1
ATOM 790 C C . PRO B 1 33 ? 5.551 -1.291 -7.984 1 97.06 33 PRO B C 1
ATOM 792 O O . PRO B 1 33 ? 6.367 -0.58 -8.578 1 97.06 33 PRO B O 1
ATOM 795 N N . TYR B 1 34 ? 4.297 -0.988 -7.777 1 95.56 34 TYR B N 1
ATOM 796 C CA . TYR B 1 34 ? 3.775 0.347 -8.039 1 95.56 34 TYR B CA 1
ATOM 797 C C . TYR B 1 34 ? 4.402 1.374 -7.105 1 95.56 34 TYR B C 1
ATOM 799 O O . TYR B 1 34 ? 4.703 2.496 -7.516 1 95.56 34 TYR B O 1
ATOM 807 N N . ASP B 1 35 ? 4.633 1.014 -5.824 1 96.12 35 ASP B N 1
ATOM 808 C CA . ASP B 1 35 ? 5.305 1.825 -4.812 1 96.12 35 ASP B CA 1
ATOM 809 C C . ASP B 1 35 ? 5.875 0.954 -3.695 1 96.12 35 ASP B C 1
ATOM 811 O O . ASP B 1 35 ? 5.461 -0.197 -3.529 1 96.12 35 ASP B O 1
ATOM 815 N N . GLU B 1 36 ? 6.84 1.536 -2.988 1 96.94 36 GLU B N 1
ATOM 816 C CA . GLU B 1 36 ? 7.453 0.908 -1.821 1 96.94 36 GLU B CA 1
ATOM 817 C C . GLU B 1 36 ? 7.262 1.761 -0.57 1 96.94 36 GLU B C 1
ATOM 819 O O . GLU B 1 36 ? 7.852 2.836 -0.449 1 96.94 36 GLU B O 1
ATOM 824 N N . LEU B 1 37 ? 6.473 1.216 0.344 1 97.25 37 LEU B N 1
ATOM 825 C CA . LEU B 1 37 ? 6.152 1.926 1.576 1 97.25 37 LEU B CA 1
ATOM 826 C C . LEU B 1 37 ? 6.848 1.285 2.771 1 97.25 37 LEU B C 1
ATOM 828 O O . LEU B 1 37 ? 7.324 0.15 2.684 1 97.25 37 LEU B O 1
ATOM 832 N N . VAL B 1 38 ? 6.848 2.004 3.848 1 97.19 38 VAL B N 1
ATOM 833 C CA . VAL B 1 38 ? 7.406 1.473 5.086 1 97.19 38 VAL B CA 1
ATOM 834 C C . VAL B 1 38 ? 6.719 0.156 5.441 1 97.19 38 VAL B C 1
ATOM 836 O O . VAL B 1 38 ? 7.379 -0.809 5.836 1 97.19 38 VAL B O 1
ATOM 839 N N . MET B 1 39 ? 5.449 0.074 5.23 1 96.38 39 MET B N 1
ATOM 840 C CA . MET B 1 39 ? 4.676 -1.106 5.605 1 96.38 39 MET B CA 1
ATOM 841 C C . MET B 1 39 ? 4.859 -2.225 4.586 1 96.38 39 MET B C 1
ATOM 843 O O . MET B 1 39 ? 4.473 -3.367 4.832 1 96.38 39 MET B O 1
ATOM 847 N N . GLY B 1 40 ? 5.383 -1.871 3.422 1 96.75 40 GLY B N 1
ATOM 848 C CA . GLY B 1 40 ? 5.625 -2.879 2.402 1 96.75 40 GLY B CA 1
ATOM 849 C C . GLY B 1 40 ? 5.352 -2.385 0.996 1 96.75 40 GLY B C 1
ATOM 850 O O . GLY B 1 40 ? 4.867 -1.265 0.809 1 96.75 40 GLY B O 1
ATOM 851 N N . SER B 1 41 ? 5.609 -3.203 0.047 1 97.5 41 SER B N 1
ATOM 852 C CA . SER B 1 41 ? 5.402 -2.875 -1.359 1 97.5 41 SER B CA 1
ATOM 853 C C . SER B 1 41 ? 3.953 -3.098 -1.774 1 97.5 41 SER B C 1
ATOM 855 O O . SER B 1 41 ? 3.258 -3.934 -1.195 1 97.5 41 SER B O 1
ATOM 857 N N . VAL B 1 42 ? 3.562 -2.336 -2.809 1 97.94 42 VAL B N 1
ATOM 858 C CA . VAL B 1 42 ? 2.219 -2.48 -3.357 1 97.94 42 VAL B CA 1
ATOM 859 C C . VAL B 1 42 ? 2.289 -2.549 -4.883 1 97.94 42 VAL B C 1
ATOM 861 O O . VAL B 1 42 ? 3.189 -1.971 -5.496 1 97.94 42 VAL B O 1
ATOM 864 N N . TRP B 1 43 ? 1.415 -3.283 -5.449 1 98.12 43 TRP B N 1
ATOM 865 C CA . TRP B 1 43 ? 1.336 -3.494 -6.891 1 98.12 43 TRP B CA 1
ATOM 866 C C . TRP B 1 43 ? -0.038 -3.102 -7.422 1 98.12 43 TRP B C 1
ATOM 868 O O . TRP B 1 43 ? -1.043 -3.227 -6.719 1 98.12 43 TRP B O 1
ATOM 878 N N . ARG B 1 44 ? -0.064 -2.697 -8.711 1 96.81 44 ARG B N 1
ATOM 879 C CA . ARG B 1 44 ? -1.359 -2.592 -9.375 1 96.81 44 ARG B CA 1
ATOM 880 C C . ARG B 1 44 ? -1.995 -3.967 -9.555 1 96.81 44 ARG B C 1
ATOM 882 O O . ARG B 1 44 ? -1.332 -4.91 -9.984 1 96.81 44 ARG B O 1
ATOM 889 N N . VAL B 1 45 ? -3.248 -3.988 -9.219 1 97.44 45 VAL B N 1
ATOM 890 C CA . VAL B 1 45 ? -3.955 -5.254 -9.391 1 97.44 45 VAL B CA 1
ATOM 891 C C . VAL B 1 45 ? -3.836 -5.719 -10.844 1 97.44 45 VAL B C 1
ATOM 893 O O . VAL B 1 45 ? -3.578 -6.898 -11.102 1 97.44 45 VAL B O 1
ATOM 896 N N . GLU B 1 46 ? -3.951 -4.781 -11.742 1 96.75 46 GLU B N 1
ATOM 897 C CA . GLU B 1 46 ? -3.941 -5.121 -13.164 1 96.75 46 GLU B CA 1
ATOM 898 C C . GLU B 1 46 ? -2.621 -5.773 -13.57 1 96.75 46 GLU B C 1
ATOM 900 O O . GLU B 1 46 ? -2.6 -6.688 -14.391 1 96.75 46 GLU B O 1
ATOM 905 N N . ASP B 1 47 ? -1.583 -5.281 -13.047 1 97.25 47 ASP B N 1
ATOM 906 C CA . ASP B 1 47 ? -0.266 -5.812 -13.391 1 97.25 47 ASP B CA 1
ATOM 907 C C . ASP B 1 47 ? -0.086 -7.227 -12.844 1 97.25 47 ASP B C 1
ATOM 909 O O . ASP B 1 47 ? 0.417 -8.109 -13.539 1 97.25 47 ASP B O 1
ATOM 913 N N . VAL B 1 48 ? -0.498 -7.418 -11.602 1 98 48 VAL B N 1
ATOM 914 C CA . VAL B 1 48 ? -0.346 -8.727 -10.969 1 98 48 VAL B CA 1
ATOM 915 C C . VAL B 1 48 ? -1.272 -9.734 -11.648 1 98 48 VAL B C 1
ATOM 917 O O . VAL B 1 48 ? -0.876 -10.875 -11.906 1 98 48 VAL B O 1
ATOM 920 N N . GLU B 1 49 ? -2.502 -9.32 -11.977 1 97.5 49 GLU B N 1
ATOM 921 C CA . GLU B 1 49 ? -3.441 -10.219 -12.641 1 97.5 49 GLU B CA 1
ATOM 922 C C . GLU B 1 49 ? -2.941 -10.617 -14.031 1 97.5 49 GLU B C 1
ATOM 924 O O . GLU B 1 49 ? -3.139 -11.75 -14.461 1 97.5 49 GLU B O 1
ATOM 929 N N . ALA B 1 50 ? -2.379 -9.68 -14.766 1 97.69 50 ALA B N 1
ATOM 930 C CA . ALA B 1 50 ? -1.788 -10.008 -16.062 1 97.69 50 ALA B CA 1
ATOM 931 C C . ALA B 1 50 ? -0.697 -11.062 -15.922 1 97.69 50 ALA B C 1
ATOM 933 O O . ALA B 1 50 ? -0.617 -11.992 -16.719 1 97.69 50 ALA B O 1
ATOM 934 N N . TRP B 1 51 ? 0.141 -10.867 -14.914 1 98.5 51 TRP B N 1
ATOM 935 C CA . TRP B 1 51 ? 1.192 -11.836 -14.625 1 98.5 51 TRP B CA 1
ATOM 936 C C . TRP B 1 51 ? 0.598 -13.203 -14.289 1 98.5 51 TRP B C 1
ATOM 938 O O . TRP B 1 51 ? 1.094 -14.234 -14.75 1 98.5 51 TRP B O 1
ATOM 948 N N . ILE B 1 52 ? -0.46 -13.258 -13.508 1 97.38 52 ILE B N 1
ATOM 949 C CA . ILE B 1 52 ? -1.098 -14.508 -13.109 1 97.38 52 ILE B CA 1
ATOM 950 C C . ILE B 1 52 ? -1.645 -15.219 -14.344 1 97.38 52 ILE B C 1
ATOM 952 O O . ILE B 1 52 ? -1.463 -16.438 -14.5 1 97.38 52 ILE B O 1
ATOM 956 N N . ARG B 1 53 ? -2.33 -14.492 -15.203 1 96.88 53 ARG B N 1
ATOM 957 C CA . ARG B 1 53 ? -2.898 -15.078 -16.422 1 96.88 53 ARG B CA 1
ATOM 958 C C . ARG B 1 53 ? -1.816 -15.734 -17.266 1 96.88 53 ARG B C 1
ATOM 960 O O . ARG B 1 53 ? -2.055 -16.766 -17.891 1 96.88 53 ARG B O 1
ATOM 967 N N . GLU B 1 54 ? -0.629 -15.227 -17.172 1 96.69 54 GLU B N 1
ATOM 968 C CA . GLU B 1 54 ? 0.472 -15.711 -18 1 96.69 54 GLU B CA 1
ATOM 969 C C . GLU B 1 54 ? 1.198 -16.875 -17.328 1 96.69 54 GLU B C 1
ATOM 971 O O . GLU B 1 54 ? 1.583 -17.828 -18 1 96.69 54 GLU B O 1
ATOM 976 N N . HIS B 1 55 ? 1.329 -16.812 -16 1 96.06 55 HIS B N 1
ATOM 977 C CA . HIS B 1 55 ? 2.266 -17.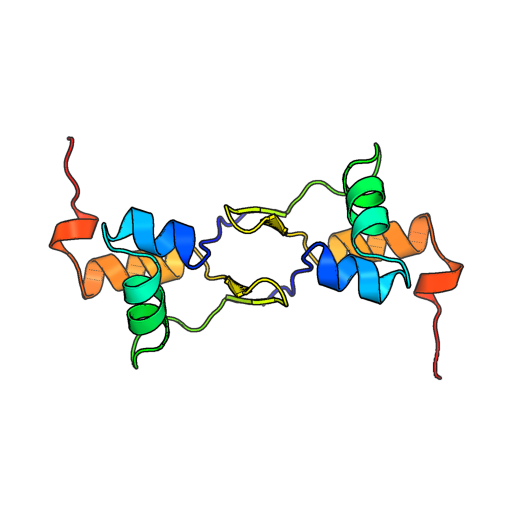719 -15.352 1 96.06 55 HIS B CA 1
ATOM 978 C C . HIS B 1 55 ? 1.537 -18.703 -14.438 1 96.06 55 HIS B C 1
ATOM 980 O O . HIS B 1 55 ? 2.109 -19.703 -14.023 1 96.06 55 HIS B O 1
ATOM 986 N N . ARG B 1 56 ? 0.356 -18.297 -14.086 1 94.31 56 ARG B N 1
ATOM 987 C CA . ARG B 1 56 ? -0.476 -19.125 -13.227 1 94.31 56 ARG B CA 1
ATOM 988 C C . ARG B 1 56 ? -1.9 -19.219 -13.758 1 94.31 56 ARG B C 1
ATOM 990 O O . ARG B 1 56 ? -2.859 -18.922 -13.047 1 94.31 56 ARG B O 1
ATOM 997 N N . PRO B 1 57 ? -2.062 -19.672 -14.953 1 93.25 57 PRO B N 1
ATOM 998 C CA . PRO B 1 57 ? -3.373 -19.641 -15.609 1 93.25 57 PRO B CA 1
ATOM 999 C C . PRO B 1 57 ? -4.426 -20.469 -14.875 1 93.25 57 PRO B C 1
ATOM 1001 O O . PRO B 1 57 ? -5.617 -20.156 -14.938 1 93.25 57 PRO B O 1
ATOM 1004 N N . GLU B 1 58 ? -3.998 -21.484 -14.156 1 93.12 58 GLU B N 1
ATOM 1005 C CA . GLU B 1 58 ? -4.926 -22.328 -13.406 1 93.12 58 GLU B CA 1
ATOM 1006 C C . GLU B 1 58 ? -5.602 -21.531 -12.281 1 93.12 58 GLU B C 1
ATOM 1008 O O . GLU B 1 58 ? -6.699 -21.875 -11.844 1 93.12 58 GLU B O 1
ATOM 1013 N N . ILE B 1 59 ? -4.922 -20.594 -11.828 1 91.31 59 ILE B N 1
ATOM 1014 C CA . ILE B 1 59 ? -5.434 -19.75 -10.75 1 91.31 59 ILE B CA 1
ATOM 1015 C C . ILE B 1 59 ? -6.312 -18.641 -11.328 1 91.31 59 ILE B C 1
ATOM 1017 O O . ILE B 1 59 ? -7.316 -18.266 -10.727 1 91.31 59 ILE B O 1
ATOM 1021 N N . ALA B 1 60 ? -5.934 -18.078 -12.523 1 87.75 60 ALA B N 1
ATOM 1022 C CA . ALA B 1 60 ? -6.648 -16.969 -13.148 1 87.75 60 ALA B CA 1
ATOM 1023 C C . ALA B 1 60 ? -8.109 -17.328 -13.406 1 87.75 60 ALA B C 1
ATOM 1025 O O . ALA B 1 60 ? -9 -16.484 -13.289 1 87.75 60 ALA B O 1
ATOM 1026 N N . GLU B 1 61 ? -8.266 -18.578 -13.906 1 75.56 61 GLU B N 1
ATOM 1027 C CA . GLU B 1 61 ? -9.578 -19.078 -14.289 1 75.56 61 GLU B CA 1
ATOM 1028 C C . GLU B 1 61 ? -10.43 -19.391 -13.062 1 75.56 61 GLU B C 1
ATOM 1030 O O . GLU B 1 61 ? -11.516 -19.953 -13.188 1 75.56 61 GLU B O 1
ATOM 1035 N N . ASP B 1 62 ? -10.016 -19.266 -11.812 1 56.16 62 ASP B N 1
ATOM 1036 C CA . ASP B 1 62 ? -10.859 -19.812 -10.758 1 56.16 62 ASP B CA 1
ATOM 1037 C C . ASP B 1 62 ? -12.289 -19.281 -10.867 1 56.16 62 ASP B C 1
ATOM 1039 O O . ASP B 1 62 ? -12.562 -18.141 -10.492 1 56.16 62 ASP B O 1
ATOM 1043 N N . PRO B 1 63 ? -13.117 -19.859 -11.688 1 52.56 63 PRO B N 1
ATOM 1044 C CA . PRO B 1 63 ? -14.562 -19.688 -11.828 1 52.56 63 PRO B CA 1
ATOM 1045 C C . PRO B 1 63 ? -15.328 -20.094 -10.57 1 52.56 63 PRO B C 1
ATOM 1047 O O . PRO B 1 63 ? -15.234 -21.234 -10.125 1 52.56 63 PRO B O 1
ATOM 1050 N N . GLU B 1 64 ? -15.398 -19.75 -9.461 1 48.94 64 GLU B N 1
ATOM 1051 C CA . GLU B 1 64 ? -16.625 -20.25 -8.859 1 48.94 64 GLU B CA 1
ATOM 1052 C C . GLU B 1 64 ? -17.797 -20.141 -9.828 1 48.94 64 GLU B C 1
ATOM 1054 O O . GLU B 1 64 ? -18.922 -20.531 -9.492 1 48.94 64 GLU B O 1
ATOM 1059 N N . SER B 1 65 ? -17.703 -19.516 -11.141 1 38.56 65 SER B N 1
ATOM 1060 C CA . SER B 1 65 ? -18.891 -19.797 -11.938 1 38.56 65 SER B CA 1
ATOM 1061 C C . SER B 1 65 ? -18.875 -21.234 -12.453 1 38.56 65 SER B C 1
ATOM 1063 O O . SER B 1 65 ? -17.812 -21.766 -12.789 1 38.56 65 SER B O 1
#

Sequence (130 aa):
MGRLYGTSEIADRLGVTRQRAHVITRQKGFPEPYDELVMGSVWRVEDVEAWIREHRPEIAEDPESMGRLYGTSEIADRLGVTRQRAHVITRQKGFPEPYDELVMGSVWRVEDVEAWIREHRPEIAEDPES

Foldseek 3Di:
DFDKDDLVNQCVLLVHDSVVSVVVCPDPPHDDFPDADPVGTMHTPVRRLVSCCVPPVVSNCPPPD/DFDKDDLVNQCVLLVHDSVVSVVVCPDPPHDDFPDADPVGTMHTPVRRLVSCCVPPVVSNPPPPD

Radius of gyration: 17.14 Å; Cα contacts (8 Å, |Δi|>4): 167; chains: 2; bounding box: 34×49×34 Å